Protein AF-A0AAN0LX53-F1 (afdb_monomer_lite)

Structure (mmCIF, N/CA/C/O backbone):
data_AF-A0AAN0LX53-F1
#
_entry.id   AF-A0AAN0LX53-F1
#
loop_
_atom_site.group_PDB
_atom_site.id
_atom_site.type_symbol
_atom_site.label_atom_id
_atom_site.label_alt_id
_atom_site.label_comp_id
_atom_site.label_asym_id
_atom_site.label_entity_id
_atom_site.label_seq_id
_atom_site.pdbx_PDB_ins_code
_atom_site.Cartn_x
_atom_site.Cartn_y
_atom_site.Cartn_z
_atom_site.occupancy
_atom_site.B_iso_or_equiv
_atom_site.auth_seq_id
_atom_site.auth_comp_id
_atom_site.auth_asym_id
_atom_site.auth_atom_id
_atom_site.pdbx_PDB_model_num
ATOM 1 N N . MET A 1 1 ? 1.577 -13.833 8.118 1.00 57.31 1 MET A N 1
ATOM 2 C CA . MET A 1 1 ? 1.106 -15.093 7.515 1.00 57.31 1 MET A CA 1
ATOM 3 C C . MET A 1 1 ? 0.395 -14.707 6.229 1.00 57.31 1 MET A C 1
ATOM 5 O O . MET A 1 1 ? -0.211 -13.641 6.222 1.00 57.31 1 MET A O 1
ATOM 9 N N . PHE A 1 2 ? 0.558 -15.477 5.156 1.00 67.88 2 PHE A N 1
ATOM 10 C CA . PHE A 1 2 ? -0.149 -15.267 3.886 1.00 67.88 2 PHE A CA 1
ATOM 11 C C . PHE A 1 2 ? -1.032 -16.493 3.667 1.00 67.88 2 PHE A C 1
ATOM 13 O O . PHE A 1 2 ? -0.600 -17.459 3.051 1.00 67.88 2 PHE A O 1
ATOM 20 N N . ASP A 1 3 ? -2.206 -16.538 4.280 1.00 71.88 3 ASP A N 1
ATOM 21 C CA . ASP A 1 3 ? -3.104 -17.696 4.251 1.00 71.88 3 ASP A CA 1
ATOM 22 C C . ASP A 1 3 ? -4.481 -17.388 3.658 1.00 71.88 3 ASP A C 1
ATOM 24 O O . ASP A 1 3 ? -5.382 -18.231 3.711 1.00 71.88 3 ASP A O 1
ATOM 28 N N . ASN A 1 4 ? -4.634 -16.222 3.027 1.00 66.62 4 ASN A N 1
ATOM 29 C CA . ASN A 1 4 ? -5.888 -15.829 2.408 1.00 66.6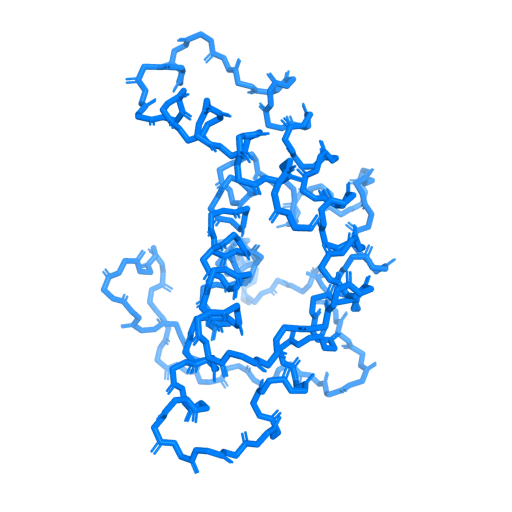2 4 ASN A CA 1
ATOM 30 C C . ASN A 1 4 ? -6.206 -16.699 1.183 1.00 66.62 4 ASN A C 1
ATOM 32 O O . ASN A 1 4 ? -5.332 -17.239 0.497 1.00 66.62 4 ASN A O 1
ATOM 36 N N . GLU A 1 5 ? -7.500 -16.813 0.866 1.00 58.59 5 GLU A N 1
ATOM 37 C CA . GLU A 1 5 ? -7.988 -17.687 -0.209 1.00 58.59 5 GLU A CA 1
ATOM 38 C C . GLU A 1 5 ? -7.351 -17.383 -1.572 1.00 58.59 5 GLU A C 1
ATOM 40 O O . GLU A 1 5 ? -7.130 -18.299 -2.367 1.00 58.59 5 GLU A O 1
ATOM 45 N N . TRP A 1 6 ? -7.007 -16.116 -1.799 1.00 62.56 6 TRP A N 1
ATOM 46 C CA . TRP A 1 6 ? -6.460 -15.586 -3.047 1.00 62.56 6 TRP A CA 1
ATOM 47 C C . TRP A 1 6 ? -4.941 -15.375 -3.019 1.00 62.56 6 TRP A C 1
ATOM 49 O O . TRP A 1 6 ? -4.387 -14.839 -3.982 1.00 62.56 6 TRP A O 1
ATOM 59 N N . ASP A 1 7 ? -4.264 -15.783 -1.943 1.00 65.62 7 ASP A N 1
ATOM 60 C CA . ASP A 1 7 ? -2.808 -15.723 -1.878 1.00 65.62 7 ASP A CA 1
ATOM 61 C C . ASP A 1 7 ? -2.213 -16.745 -2.853 1.00 65.62 7 ASP A C 1
ATOM 63 O O . ASP A 1 7 ? -2.522 -17.937 -2.799 1.00 65.62 7 ASP A O 1
ATOM 67 N N . MET A 1 8 ? -1.381 -16.258 -3.779 1.00 60.84 8 MET A N 1
ATOM 68 C CA . MET A 1 8 ? -0.805 -17.093 -4.842 1.00 60.84 8 MET A CA 1
ATOM 69 C C . MET A 1 8 ? 0.229 -18.086 -4.301 1.00 60.84 8 MET A C 1
ATOM 71 O O . MET A 1 8 ? 0.397 -19.155 -4.879 1.00 60.84 8 MET A O 1
ATOM 75 N N . GLU A 1 9 ? 0.857 -17.761 -3.171 1.00 63.00 9 GLU A N 1
ATOM 76 C CA . GLU A 1 9 ? 1.739 -18.650 -2.423 1.00 63.00 9 GLU A CA 1
ATOM 77 C C . GLU A 1 9 ? 1.391 -18.582 -0.945 1.00 63.00 9 GLU A C 1
ATOM 79 O O . GLU A 1 9 ? 1.802 -17.673 -0.219 1.00 63.00 9 GLU A O 1
ATOM 84 N N . ARG A 1 10 ? 0.576 -19.541 -0.500 1.00 65.06 10 ARG A N 1
ATOM 85 C CA . ARG A 1 10 ? 0.161 -19.585 0.895 1.00 65.06 10 ARG A CA 1
ATOM 86 C C . ARG A 1 10 ? 1.338 -19.968 1.783 1.00 65.06 10 ARG A C 1
ATOM 88 O O . ARG A 1 10 ? 1.969 -21.002 1.574 1.00 65.06 10 ARG A O 1
ATOM 95 N N . SER A 1 11 ? 1.588 -19.167 2.809 1.00 62.41 11 SER A N 1
ATOM 96 C CA . SER A 1 11 ? 2.546 -19.461 3.866 1.00 62.41 11 SER A CA 1
ATOM 97 C C . SER A 1 11 ? 1.860 -19.394 5.220 1.00 62.41 11 SER A C 1
ATOM 99 O O . SER A 1 11 ? 1.298 -18.364 5.603 1.00 62.41 11 SER A O 1
ATOM 101 N N . HIS A 1 12 ? 1.955 -20.502 5.955 1.00 65.50 12 HIS A N 1
ATOM 102 C CA . HIS A 1 12 ? 1.448 -20.624 7.317 1.00 65.50 12 HIS A CA 1
ATOM 103 C C . HIS A 1 12 ? 2.454 -20.157 8.378 1.00 65.50 12 HIS A C 1
ATOM 105 O O . HIS A 1 12 ? 2.103 -20.060 9.553 1.00 65.50 12 HIS A O 1
ATOM 111 N N . GLU A 1 13 ? 3.690 -19.838 7.982 1.00 65.19 13 GLU A N 1
ATOM 112 C CA . GLU A 1 13 ? 4.700 -19.341 8.910 1.00 65.19 13 GLU A CA 1
ATOM 113 C C . GLU A 1 13 ? 4.651 -17.806 9.007 1.00 65.19 13 GLU A C 1
ATOM 115 O O . GLU A 1 13 ? 4.689 -17.099 7.991 1.00 65.19 13 GLU A O 1
ATOM 120 N N . PRO A 1 14 ? 4.549 -17.237 10.223 1.00 65.06 14 PRO A N 1
ATOM 121 C CA . PRO A 1 14 ? 4.644 -15.800 10.404 1.00 65.06 14 PRO A CA 1
ATOM 122 C C . PRO A 1 14 ? 6.092 -15.349 10.187 1.00 65.06 14 PRO A C 1
ATOM 124 O O . PRO A 1 14 ? 6.965 -15.583 11.019 1.00 65.06 14 PRO A O 1
ATOM 127 N N . ILE A 1 15 ? 6.339 -14.652 9.079 1.00 64.56 15 ILE A N 1
ATOM 128 C CA . ILE A 1 15 ? 7.621 -13.984 8.855 1.00 64.56 15 ILE A CA 1
ATOM 129 C C . ILE A 1 15 ? 7.612 -12.646 9.589 1.00 64.56 15 ILE A C 1
ATOM 131 O O . ILE A 1 15 ? 6.892 -11.719 9.219 1.00 64.56 15 ILE A O 1
ATOM 135 N N . ASN A 1 16 ? 8.423 -12.556 10.640 1.00 64.19 16 ASN A N 1
ATOM 136 C CA . ASN A 1 16 ? 8.661 -11.310 11.354 1.00 64.19 16 ASN A CA 1
ATOM 137 C C . ASN A 1 16 ? 9.746 -10.517 10.619 1.00 64.19 16 ASN A C 1
ATOM 139 O O . ASN A 1 16 ? 10.933 -10.775 10.807 1.00 64.19 16 ASN A O 1
ATOM 143 N N . LEU A 1 17 ? 9.345 -9.545 9.798 1.00 59.72 17 LEU A N 1
ATOM 144 C CA . LEU A 1 17 ? 10.287 -8.539 9.308 1.00 59.72 17 LEU A CA 1
ATOM 145 C C . LEU A 1 17 ? 10.773 -7.696 10.507 1.00 59.72 17 LEU A C 1
ATOM 147 O O . LEU A 1 17 ? 9.931 -7.240 11.292 1.00 59.72 17 LEU A O 1
ATOM 151 N N . PRO A 1 18 ? 12.093 -7.496 10.699 1.00 47.59 18 PRO A N 1
ATOM 152 C CA . PRO A 1 18 ? 12.619 -6.690 11.797 1.00 47.59 18 PRO A CA 1
ATOM 153 C C . PRO A 1 18 ? 11.989 -5.294 11.802 1.00 47.59 18 PRO A C 1
ATOM 155 O O . PRO A 1 18 ? 11.836 -4.650 10.769 1.00 47.59 18 PRO A O 1
ATOM 158 N N . LYS A 1 19 ? 11.598 -4.818 12.986 1.00 47.72 19 LYS A N 1
ATOM 159 C CA . LYS A 1 19 ? 10.671 -3.687 13.137 1.00 47.72 19 LYS A CA 1
ATOM 160 C C . LYS A 1 19 ? 11.247 -2.297 12.809 1.00 47.72 19 LYS A C 1
ATOM 162 O O . LYS A 1 19 ? 10.528 -1.326 13.005 1.00 47.72 19 LYS A O 1
ATOM 167 N N . MET A 1 20 ? 12.485 -2.169 12.333 1.00 40.69 20 MET A N 1
ATOM 168 C CA . MET A 1 20 ? 13.100 -0.858 12.039 1.00 40.69 20 MET A CA 1
ATOM 169 C C . MET A 1 20 ? 14.027 -0.826 10.816 1.00 40.69 20 MET A C 1
ATOM 171 O O . MET A 1 20 ? 14.267 0.260 10.313 1.00 40.69 20 MET A O 1
ATOM 175 N N . ASP A 1 21 ? 14.438 -1.977 10.280 1.00 52.03 21 ASP A N 1
ATOM 176 C CA . ASP A 1 21 ? 15.132 -2.085 8.994 1.00 52.03 21 ASP A CA 1
ATOM 177 C C . ASP A 1 21 ? 14.247 -2.939 8.085 1.00 52.03 21 ASP A C 1
ATOM 179 O O . ASP A 1 21 ? 14.412 -4.158 7.983 1.00 52.03 21 ASP A O 1
ATOM 183 N N . ARG A 1 22 ? 13.205 -2.331 7.501 1.00 63.91 22 ARG A N 1
ATOM 184 C CA . ARG A 1 22 ? 12.396 -3.041 6.507 1.00 63.91 22 ARG A CA 1
ATOM 185 C C . ARG A 1 22 ? 13.263 -3.215 5.270 1.00 63.91 22 ARG A C 1
ATOM 187 O O . ARG A 1 22 ? 13.376 -2.323 4.437 1.00 63.91 22 ARG A O 1
ATOM 194 N N . GLU A 1 23 ? 13.889 -4.377 5.153 1.00 76.69 23 GLU A N 1
ATOM 195 C CA . GLU A 1 23 ? 14.511 -4.809 3.909 1.00 76.69 23 GLU A CA 1
ATOM 196 C C . GLU A 1 23 ? 13.402 -5.044 2.874 1.00 76.69 23 GLU A C 1
ATOM 198 O O . GLU A 1 23 ? 12.928 -6.160 2.687 1.00 76.69 23 GLU A O 1
ATOM 203 N N . TRP A 1 24 ? 12.937 -3.986 2.205 1.00 86.56 24 TRP A N 1
ATOM 204 C CA . TRP A 1 24 ? 11.867 -4.090 1.204 1.00 86.56 24 TRP A CA 1
ATOM 205 C C . TRP A 1 24 ? 12.234 -5.033 0.057 1.00 86.56 24 TRP A C 1
ATOM 207 O O . TRP A 1 24 ? 11.386 -5.729 -0.483 1.00 86.56 24 TRP A O 1
ATOM 217 N N . ASN A 1 25 ? 13.527 -5.131 -0.250 1.00 87.06 25 ASN A N 1
ATOM 218 C CA . ASN A 1 25 ? 14.064 -6.045 -1.254 1.00 87.06 25 ASN A CA 1
ATOM 219 C C . ASN A 1 25 ? 14.407 -7.435 -0.678 1.00 87.06 25 ASN A C 1
ATOM 221 O O . ASN A 1 25 ? 15.130 -8.198 -1.318 1.00 87.06 25 ASN A O 1
ATOM 225 N N . TYR A 1 26 ? 13.922 -7.770 0.524 1.00 84.31 26 TYR A N 1
ATOM 226 C CA . TYR A 1 26 ? 14.104 -9.089 1.121 1.00 84.31 26 TYR A CA 1
ATOM 227 C C . TYR A 1 26 ? 13.447 -10.170 0.260 1.00 84.31 26 TYR A C 1
ATOM 229 O O . TYR A 1 26 ? 12.307 -10.044 -0.199 1.00 84.31 26 TYR A O 1
ATOM 237 N N . VAL A 1 27 ? 14.187 -11.260 0.075 1.00 82.25 27 VAL A N 1
ATOM 238 C CA . VAL A 1 27 ? 13.758 -12.440 -0.671 1.00 82.25 27 VAL A CA 1
ATOM 239 C C . VAL A 1 27 ? 13.806 -13.626 0.278 1.00 82.25 27 VAL A C 1
ATOM 241 O O . VAL A 1 27 ? 14.881 -14.081 0.675 1.00 82.25 27 VAL A O 1
ATOM 244 N N . HIS A 1 28 ? 12.634 -14.131 0.649 1.00 78.56 28 HIS A N 1
ATOM 245 C CA . HIS A 1 28 ? 12.538 -15.285 1.530 1.00 78.56 28 HIS A CA 1
ATOM 246 C C . HIS A 1 28 ? 12.896 -16.566 0.771 1.00 78.56 28 HIS A C 1
ATOM 248 O O . HIS A 1 28 ? 12.366 -16.799 -0.306 1.00 78.56 28 HIS A O 1
ATOM 254 N N . ASN A 1 29 ? 13.791 -17.401 1.311 1.00 81.94 29 ASN A N 1
ATOM 255 C CA . ASN A 1 29 ? 14.186 -18.691 0.717 1.00 81.94 29 ASN A CA 1
ATOM 256 C C . ASN A 1 29 ? 14.591 -18.633 -0.772 1.00 81.94 29 ASN A C 1
ATOM 258 O O . ASN A 1 29 ? 14.412 -19.604 -1.501 1.00 81.94 29 ASN A O 1
ATOM 262 N N . SER A 1 30 ? 15.150 -17.500 -1.221 1.00 80.88 30 SER A N 1
ATOM 263 C CA . SER A 1 30 ? 15.473 -17.253 -2.638 1.00 80.88 30 SER A CA 1
ATOM 264 C C . SER A 1 30 ? 14.262 -17.284 -3.584 1.00 80.88 30 SER A C 1
ATOM 266 O O . SER A 1 30 ? 14.439 -17.420 -4.794 1.00 80.88 30 SER A O 1
ATOM 268 N N . ASP A 1 31 ? 13.057 -17.101 -3.045 1.00 81.69 31 ASP A N 1
ATOM 269 C CA . ASP A 1 31 ? 11.807 -17.018 -3.784 1.00 81.69 31 ASP A CA 1
ATOM 270 C C . ASP A 1 31 ? 11.311 -15.567 -3.903 1.00 81.69 31 ASP A C 1
ATOM 272 O O . ASP A 1 31 ? 11.001 -14.893 -2.914 1.00 81.69 31 ASP A O 1
ATOM 276 N N . LEU A 1 32 ? 11.254 -15.071 -5.141 1.00 85.31 32 LEU A N 1
ATOM 277 C CA . LEU A 1 32 ? 10.773 -13.724 -5.445 1.00 85.31 32 LEU A CA 1
ATOM 278 C C . LEU A 1 32 ? 9.253 -13.598 -5.321 1.00 85.31 32 LEU A C 1
ATOM 280 O O . LEU A 1 32 ? 8.774 -12.485 -5.095 1.00 85.31 32 LEU A O 1
ATOM 284 N N . GLU A 1 33 ? 8.493 -14.691 -5.427 1.00 85.19 33 GLU A N 1
ATOM 285 C CA . GLU A 1 33 ? 7.035 -14.638 -5.290 1.00 85.19 33 GLU A CA 1
ATOM 286 C C . GLU A 1 33 ? 6.612 -14.230 -3.878 1.00 85.19 33 GLU A C 1
ATOM 288 O O . GLU A 1 33 ? 5.652 -13.469 -3.732 1.00 85.19 33 GLU A O 1
ATOM 293 N N . TRP A 1 34 ? 7.409 -14.551 -2.854 1.00 85.06 34 TRP A N 1
ATOM 294 C CA . TRP A 1 34 ? 7.211 -13.987 -1.519 1.00 85.06 34 TRP A CA 1
ATOM 295 C C . TRP A 1 34 ? 7.319 -12.456 -1.510 1.00 85.06 34 TRP A C 1
ATOM 297 O O . TRP A 1 34 ? 6.482 -11.768 -0.920 1.00 85.06 34 TRP A O 1
ATOM 307 N N . SER A 1 35 ? 8.328 -11.902 -2.193 1.00 88.88 35 SER A N 1
ATOM 308 C CA . SER A 1 35 ? 8.506 -10.449 -2.303 1.00 88.88 35 SER A CA 1
ATOM 309 C C . SER A 1 35 ? 7.330 -9.818 -3.053 1.00 88.88 35 SER A C 1
ATOM 311 O O . SER A 1 35 ? 6.788 -8.798 -2.629 1.00 88.88 35 SER A O 1
ATOM 313 N N . TYR A 1 36 ? 6.852 -10.461 -4.118 1.00 89.38 36 TYR A N 1
ATOM 314 C CA . TYR A 1 36 ? 5.668 -10.014 -4.849 1.00 89.38 36 TYR A CA 1
ATOM 315 C C . TYR A 1 36 ? 4.403 -10.041 -3.989 1.00 89.38 36 TYR A C 1
ATOM 317 O O . TYR A 1 36 ? 3.651 -9.066 -3.980 1.00 89.38 36 TYR A O 1
ATOM 325 N N . MET A 1 37 ? 4.191 -11.111 -3.219 1.00 88.44 37 MET A N 1
ATOM 326 C CA . MET A 1 37 ? 3.101 -11.230 -2.248 1.00 88.44 37 MET A CA 1
ATOM 327 C C . MET A 1 37 ? 3.149 -10.115 -1.204 1.00 88.44 37 MET A C 1
ATOM 329 O O . MET A 1 37 ? 2.134 -9.461 -0.950 1.00 88.44 37 MET A O 1
ATOM 333 N N . PHE A 1 38 ? 4.331 -9.849 -0.647 1.00 91.38 38 PHE A N 1
ATOM 334 C CA . PHE A 1 38 ? 4.536 -8.772 0.312 1.00 91.38 38 PHE A CA 1
ATOM 335 C C . PHE A 1 38 ? 4.154 -7.413 -0.282 1.00 91.38 38 PHE A C 1
ATOM 337 O O . PHE A 1 38 ? 3.340 -6.699 0.303 1.00 91.38 38 PHE A O 1
ATOM 344 N N . HIS A 1 39 ? 4.620 -7.105 -1.494 1.00 94.69 39 HIS A N 1
ATOM 345 C CA . HIS A 1 39 ? 4.362 -5.829 -2.166 1.00 94.69 39 HIS A CA 1
ATOM 346 C C . HIS A 1 39 ? 2.943 -5.643 -2.714 1.00 94.69 39 HIS A C 1
ATOM 348 O O . HIS A 1 39 ? 2.620 -4.551 -3.189 1.00 94.69 39 HIS A O 1
ATOM 354 N N . ARG A 1 40 ? 2.069 -6.653 -2.627 1.00 94.38 40 ARG A N 1
ATOM 355 C CA . ARG A 1 40 ? 0.623 -6.486 -2.871 1.00 94.38 40 ARG A CA 1
ATOM 356 C C . ARG A 1 40 ? -0.078 -5.786 -1.714 1.00 94.38 40 ARG A C 1
ATOM 358 O O . ARG A 1 40 ? -1.173 -5.262 -1.908 1.00 94.38 40 ARG A O 1
ATOM 365 N N . HIS A 1 41 ? 0.528 -5.779 -0.525 1.00 95.31 41 HIS A N 1
ATOM 366 C CA . HIS A 1 41 ? -0.017 -5.162 0.688 1.00 95.31 41 HIS A CA 1
ATOM 367 C C . HIS A 1 41 ? -1.422 -5.658 1.072 1.00 95.31 41 HIS A C 1
ATOM 369 O O . HIS A 1 41 ? -2.185 -4.938 1.712 1.00 95.31 41 HIS A O 1
ATOM 375 N N . THR A 1 42 ? -1.780 -6.891 0.700 1.00 92.00 42 THR A N 1
ATOM 376 C CA . THR A 1 42 ? -3.109 -7.459 0.979 1.00 92.00 42 THR A CA 1
ATOM 377 C C . THR A 1 42 ? -3.421 -7.473 2.475 1.00 92.00 42 THR A C 1
ATOM 379 O O . THR A 1 42 ? -4.542 -7.149 2.854 1.00 92.00 42 THR A O 1
ATOM 382 N N . PHE A 1 43 ? -2.416 -7.743 3.315 1.00 92.00 43 PHE A N 1
ATOM 383 C CA . PHE A 1 43 ? -2.546 -7.783 4.776 1.00 92.00 43 PHE A CA 1
ATOM 384 C C . PHE A 1 43 ? -2.968 -6.439 5.400 1.00 92.00 43 PHE A C 1
ATOM 386 O O . PHE A 1 43 ? -3.461 -6.406 6.523 1.00 92.00 43 PHE A O 1
ATOM 393 N N . LEU A 1 44 ? -2.795 -5.309 4.696 1.00 94.94 44 LEU A N 1
ATOM 394 C CA . LEU A 1 44 ? -3.286 -4.017 5.182 1.00 94.94 44 LEU A C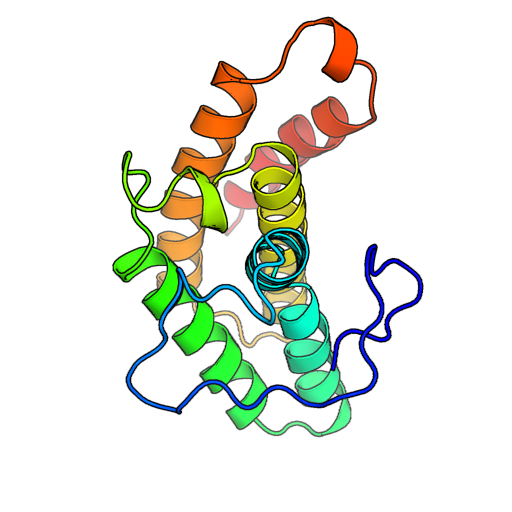A 1
ATOM 395 C C . LEU A 1 44 ? -4.817 -3.973 5.216 1.00 94.94 44 LEU A C 1
ATOM 397 O O . LEU A 1 44 ? -5.382 -3.213 6.001 1.00 94.94 44 LEU A O 1
ATOM 401 N N . ASN A 1 45 ? -5.495 -4.801 4.412 1.00 93.06 45 ASN A N 1
ATOM 402 C CA . ASN A 1 45 ? -6.944 -4.920 4.504 1.00 93.06 45 ASN A CA 1
ATOM 403 C C . ASN A 1 45 ? -7.377 -5.478 5.865 1.00 93.06 45 ASN A C 1
ATOM 405 O O . ASN A 1 45 ? -8.325 -4.986 6.472 1.00 93.06 45 ASN A O 1
ATOM 409 N N . ASP A 1 46 ? -6.625 -6.445 6.381 1.00 93.69 46 ASP A N 1
ATOM 410 C CA . ASP A 1 46 ? -6.913 -7.071 7.669 1.00 93.69 46 ASP A CA 1
ATOM 411 C C . ASP A 1 46 ? -6.754 -6.073 8.824 1.00 93.69 46 ASP A C 1
ATOM 413 O O . ASP A 1 46 ? -7.440 -6.183 9.837 1.00 93.69 46 ASP A O 1
ATOM 417 N N . LEU A 1 47 ? -5.901 -5.051 8.669 1.00 95.81 47 LEU A N 1
ATOM 418 C CA . LEU A 1 47 ? -5.701 -4.017 9.686 1.00 95.81 47 LEU A CA 1
ATOM 419 C C . LEU A 1 47 ? -6.901 -3.077 9.817 1.00 95.81 47 LEU A C 1
ATOM 421 O O . LEU A 1 47 ? -7.326 -2.799 10.938 1.00 95.81 47 LEU A O 1
ATOM 425 N N . TRP A 1 48 ? -7.473 -2.592 8.710 1.00 94.12 48 TRP A N 1
ATOM 426 C CA . TRP A 1 48 ? -8.664 -1.742 8.818 1.00 94.12 48 TRP A CA 1
ATOM 427 C C . TRP A 1 48 ? -9.883 -2.552 9.279 1.00 94.12 48 TRP A C 1
ATOM 429 O O . TRP A 1 48 ? -10.701 -2.030 10.034 1.00 94.12 48 TRP A O 1
ATOM 439 N N . VAL A 1 49 ? -9.974 -3.839 8.912 1.00 95.69 49 VAL A N 1
ATOM 440 C CA . VAL A 1 49 ? -10.996 -4.753 9.451 1.00 95.69 49 VAL A CA 1
ATOM 441 C C . VAL A 1 49 ? -10.800 -4.961 10.953 1.00 95.69 49 VAL A C 1
ATOM 443 O O . VAL A 1 49 ? -11.768 -4.900 11.707 1.00 95.69 49 VAL A O 1
ATOM 446 N N . ALA A 1 50 ? -9.562 -5.160 11.416 1.00 96.06 50 ALA A N 1
ATOM 447 C CA . ALA A 1 50 ? -9.263 -5.285 12.840 1.00 96.06 50 ALA A CA 1
ATOM 448 C C . ALA A 1 50 ? -9.671 -4.024 13.611 1.00 96.06 50 ALA A C 1
ATOM 450 O O . ALA A 1 50 ? -10.325 -4.140 14.644 1.00 96.06 50 ALA A O 1
ATOM 451 N N . TYR A 1 51 ? -9.378 -2.833 13.077 1.00 96.75 51 TYR A N 1
ATOM 452 C CA . TYR A 1 51 ? -9.879 -1.582 13.648 1.00 96.75 51 TYR A CA 1
ATOM 453 C C . TYR A 1 51 ? -11.410 -1.566 13.733 1.00 96.75 51 TYR A C 1
ATOM 455 O O . TYR A 1 51 ? -11.946 -1.320 14.807 1.00 96.75 51 TYR A O 1
ATOM 463 N N . ALA A 1 52 ? -12.117 -1.913 12.654 1.00 94.94 52 ALA A N 1
ATOM 464 C CA . ALA A 1 52 ? -13.581 -1.948 12.651 1.00 94.94 52 ALA A CA 1
ATOM 465 C C . ALA A 1 52 ? -14.176 -2.920 13.692 1.00 94.94 52 ALA A C 1
ATOM 467 O O . ALA A 1 52 ? -15.291 -2.711 14.166 1.00 94.94 52 ALA A O 1
ATOM 468 N N . LEU A 1 53 ? -13.449 -3.985 14.048 1.00 96.88 53 LEU A N 1
ATOM 469 C CA . LEU A 1 53 ? -13.885 -4.985 15.027 1.00 96.88 53 LEU A CA 1
ATOM 470 C C . LEU A 1 53 ? -13.516 -4.638 16.474 1.00 96.88 53 LEU A C 1
ATOM 472 O O . LEU A 1 53 ? -14.215 -5.073 17.390 1.00 96.88 53 LEU A O 1
ATOM 476 N N . THR A 1 54 ? -12.416 -3.917 16.701 1.00 97.12 54 THR A N 1
ATOM 477 C CA . THR A 1 54 ? -11.878 -3.688 18.055 1.00 97.12 54 THR A CA 1
ATOM 478 C C . THR A 1 54 ? -11.877 -2.229 18.495 1.00 97.12 54 THR A C 1
ATOM 480 O O . THR A 1 54 ? -11.613 -1.975 19.667 1.00 97.12 54 THR A O 1
ATOM 483 N N . ASP A 1 55 ? -12.084 -1.292 17.571 1.00 95.50 55 ASP A N 1
ATOM 484 C CA . ASP A 1 55 ? -11.938 0.159 17.751 1.00 95.50 55 ASP A CA 1
ATOM 485 C C . ASP A 1 55 ? -10.555 0.580 18.301 1.00 95.50 55 ASP A C 1
ATOM 487 O O . ASP A 1 55 ? -10.393 1.575 19.003 1.00 95.50 55 ASP A O 1
ATOM 491 N N . ASP A 1 56 ? -9.513 -0.207 17.996 1.00 97.56 56 ASP A N 1
ATOM 492 C CA . ASP A 1 56 ? -8.147 0.056 18.466 1.00 97.56 56 ASP A CA 1
ATOM 493 C C . ASP A 1 56 ? -7.345 0.784 17.384 1.00 97.56 56 ASP A C 1
ATOM 495 O O . ASP A 1 56 ? -6.908 0.197 16.387 1.00 97.56 56 ASP A O 1
ATOM 499 N N . PHE A 1 57 ? -7.129 2.083 17.592 1.00 96.06 57 PHE A N 1
ATOM 500 C CA . PHE A 1 57 ? -6.501 2.964 16.608 1.00 96.06 57 PHE A CA 1
ATOM 501 C C . PHE A 1 57 ? -5.065 2.556 16.232 1.00 96.06 57 PHE A C 1
ATOM 503 O O . PHE A 1 57 ? -4.556 2.990 15.196 1.00 96.06 57 PHE A O 1
ATOM 510 N N . LYS A 1 58 ? -4.408 1.670 17.000 1.00 96.56 58 LYS A N 1
ATOM 511 C CA . LYS A 1 58 ? -3.071 1.157 16.652 1.00 96.56 58 LYS A CA 1
ATOM 512 C C . LYS A 1 58 ? -3.030 0.496 15.270 1.00 96.56 58 LYS A C 1
ATOM 514 O O . LYS A 1 58 ? -1.985 0.523 14.623 1.00 96.56 58 LYS A O 1
ATOM 519 N N . TYR A 1 59 ? -4.137 -0.108 14.828 1.00 96.38 59 TYR A N 1
ATOM 520 C CA . TYR A 1 59 ? -4.208 -0.774 13.528 1.00 96.38 59 TYR A CA 1
ATOM 521 C C . TYR A 1 59 ? -4.209 0.239 12.380 1.00 96.38 59 TYR A C 1
ATOM 523 O O . TYR A 1 59 ? -3.485 0.049 11.404 1.00 96.38 59 TYR A O 1
ATOM 531 N N . ILE A 1 60 ? -4.953 1.341 12.530 1.00 96.62 60 ILE A N 1
ATOM 532 C CA . ILE A 1 60 ? -4.975 2.438 11.554 1.00 96.62 60 ILE A CA 1
ATOM 533 C C . ILE A 1 60 ? -3.639 3.174 11.540 1.00 96.62 60 ILE A C 1
ATOM 535 O O . ILE A 1 60 ? -3.080 3.376 10.466 1.00 96.62 60 ILE A O 1
ATOM 539 N N . ALA A 1 61 ? -3.087 3.487 12.716 1.00 95.62 61 ALA A N 1
ATOM 540 C CA . ALA A 1 61 ? -1.776 4.121 12.831 1.00 95.62 61 ALA A CA 1
ATOM 541 C C . ALA A 1 61 ? -0.687 3.291 12.131 1.00 95.62 61 ALA A C 1
ATOM 543 O O . ALA A 1 61 ? 0.018 3.801 11.265 1.00 95.62 61 ALA A O 1
ATOM 544 N N . TYR A 1 62 ? -0.612 1.984 12.417 1.00 95.25 62 TYR A N 1
ATOM 545 C CA . TYR A 1 62 ? 0.361 1.107 11.763 1.00 95.25 62 TYR A CA 1
ATOM 546 C C . TYR A 1 62 ? 0.157 1.036 10.246 1.00 95.25 62 TYR A C 1
ATOM 548 O O . TYR A 1 62 ? 1.134 1.047 9.501 1.00 95.25 62 TYR A O 1
ATOM 556 N N . LEU A 1 63 ? -1.090 0.943 9.778 1.00 95.81 63 LEU A N 1
ATOM 557 C CA . LEU A 1 63 ? -1.412 0.913 8.351 1.00 95.81 63 LEU A CA 1
ATOM 558 C C . LEU A 1 63 ? -0.947 2.194 7.645 1.00 95.81 63 LEU A C 1
ATOM 560 O O . LEU A 1 63 ? -0.319 2.110 6.587 1.00 95.81 63 LEU A O 1
ATOM 564 N N . MET A 1 64 ? -1.240 3.361 8.226 1.00 96.00 64 MET A N 1
ATOM 565 C CA . MET A 1 64 ? -0.874 4.661 7.660 1.00 96.00 64 MET A CA 1
ATOM 566 C C . MET A 1 64 ? 0.644 4.832 7.606 1.00 96.00 64 MET A C 1
ATOM 568 O O . MET A 1 64 ? 1.181 5.126 6.534 1.00 96.00 64 MET A O 1
ATOM 572 N N . ASP A 1 65 ? 1.327 4.547 8.719 1.00 95.38 65 ASP A N 1
ATOM 573 C CA . ASP A 1 65 ? 2.789 4.574 8.817 1.00 95.38 65 ASP A CA 1
ATOM 574 C C . ASP A 1 65 ? 3.430 3.581 7.844 1.00 95.38 65 ASP A C 1
ATOM 576 O O . ASP A 1 65 ? 4.466 3.858 7.237 1.00 95.38 65 ASP A O 1
ATOM 580 N N . PHE A 1 66 ? 2.824 2.401 7.672 1.00 95.12 66 PHE A N 1
ATOM 581 C CA . PHE A 1 66 ? 3.339 1.395 6.756 1.00 95.12 66 PHE A CA 1
ATOM 582 C C . PHE A 1 66 ? 3.360 1.908 5.318 1.00 95.12 66 PHE A C 1
ATOM 584 O O . PHE A 1 66 ? 4.380 1.753 4.644 1.00 95.12 66 PHE A O 1
ATOM 591 N N . ILE A 1 67 ? 2.259 2.511 4.863 1.00 96.06 67 ILE A N 1
ATOM 592 C CA . ILE A 1 67 ? 2.152 3.021 3.495 1.00 96.06 67 ILE A CA 1
ATOM 593 C C . ILE A 1 67 ? 3.058 4.238 3.290 1.00 96.06 67 ILE A C 1
ATOM 595 O O . ILE A 1 67 ? 3.775 4.265 2.293 1.00 96.06 67 ILE A O 1
ATOM 599 N N . ASP A 1 68 ? 3.086 5.196 4.221 1.00 95.50 68 ASP A N 1
ATOM 600 C CA . ASP A 1 68 ? 3.963 6.372 4.110 1.00 95.50 68 ASP A CA 1
ATOM 601 C C . ASP A 1 68 ? 5.442 5.958 4.013 1.00 95.50 68 ASP A C 1
ATOM 603 O O . ASP A 1 68 ? 6.167 6.436 3.137 1.00 95.50 68 ASP A O 1
ATOM 607 N N . LEU A 1 69 ? 5.879 5.012 4.853 1.00 94.50 69 LEU A N 1
ATOM 608 C CA . LEU A 1 69 ? 7.238 4.468 4.784 1.00 94.50 69 LEU A CA 1
ATOM 609 C C . LEU A 1 69 ? 7.495 3.724 3.473 1.00 94.50 69 LEU A C 1
ATOM 611 O O . LEU A 1 69 ? 8.555 3.896 2.877 1.00 94.50 69 LEU A O 1
ATOM 615 N N . TRP A 1 70 ? 6.537 2.924 2.993 1.00 95.50 70 TRP A N 1
ATOM 616 C CA . TRP A 1 70 ? 6.697 2.245 1.708 1.00 95.50 70 TRP A CA 1
ATOM 617 C C . TRP A 1 70 ? 6.876 3.255 0.570 1.00 95.50 70 TRP A C 1
ATOM 619 O O . TRP A 1 70 ? 7.792 3.090 -0.230 1.00 95.50 70 TRP A O 1
ATOM 629 N N . ILE A 1 71 ? 6.055 4.312 0.522 1.00 95.44 71 ILE A N 1
ATOM 630 C CA . ILE A 1 71 ? 6.140 5.371 -0.498 1.00 95.44 71 ILE A CA 1
ATOM 631 C C . ILE A 1 71 ? 7.512 6.049 -0.453 1.00 95.44 71 ILE A C 1
ATOM 633 O O . ILE A 1 71 ? 8.122 6.273 -1.498 1.00 95.44 71 ILE A O 1
ATOM 637 N N . LEU A 1 72 ? 8.008 6.350 0.749 1.00 94.25 72 LEU A N 1
ATOM 638 C CA . LEU A 1 72 ? 9.302 6.996 0.943 1.00 94.25 72 LEU A CA 1
ATOM 639 C C . LEU A 1 72 ? 10.479 6.105 0.510 1.00 94.25 72 LEU A C 1
ATOM 641 O O . LEU A 1 72 ? 11.422 6.586 -0.117 1.00 94.25 72 LEU A O 1
ATOM 645 N N . GLU A 1 73 ? 10.436 4.818 0.852 1.00 92.88 73 GLU A N 1
ATOM 646 C CA . GLU A 1 73 ? 11.590 3.914 0.749 1.00 92.88 73 GLU A CA 1
ATOM 647 C C . GLU A 1 73 ? 11.570 3.019 -0.502 1.00 92.88 73 GLU A C 1
ATOM 649 O O . GLU A 1 73 ? 12.590 2.415 -0.843 1.00 92.88 73 GLU A O 1
ATOM 654 N N . ASN A 1 74 ? 10.456 2.973 -1.244 1.00 93.69 74 ASN A N 1
ATOM 655 C CA . ASN A 1 74 ? 10.307 2.177 -2.470 1.00 93.69 74 ASN A CA 1
ATOM 656 C C . ASN A 1 74 ? 10.052 3.018 -3.733 1.00 93.69 74 ASN A C 1
ATOM 658 O O . ASN A 1 74 ? 9.163 2.667 -4.518 1.00 93.69 74 ASN A O 1
ATOM 662 N N . PRO A 1 75 ? 10.843 4.076 -4.015 1.00 95.00 75 PRO A N 1
ATOM 663 C CA . PRO A 1 75 ? 10.686 4.825 -5.256 1.00 95.00 75 PRO A CA 1
ATOM 664 C C . PRO A 1 75 ? 10.885 3.909 -6.467 1.00 95.00 75 PRO A C 1
ATOM 666 O O . PRO A 1 75 ? 11.658 2.938 -6.409 1.00 95.00 75 PRO A O 1
ATOM 669 N N . HIS A 1 76 ? 10.224 4.238 -7.578 1.00 94.69 76 HIS A N 1
ATOM 670 C CA . HIS A 1 76 ? 10.335 3.475 -8.814 1.00 94.69 76 HIS A CA 1
ATOM 671 C C . HIS A 1 76 ? 11.734 3.631 -9.433 1.00 94.69 76 HIS A C 1
ATOM 673 O O . HIS A 1 76 ? 12.024 4.531 -10.220 1.00 94.69 76 HIS A O 1
ATOM 679 N N . THR A 1 77 ? 12.639 2.734 -9.051 1.00 92.62 77 THR A N 1
ATOM 680 C CA . THR A 1 77 ? 14.039 2.718 -9.488 1.00 92.62 77 THR A CA 1
ATOM 681 C C . THR A 1 77 ? 14.406 1.355 -10.055 1.00 92.62 77 THR A C 1
ATOM 683 O O . THR A 1 77 ? 13.748 0.353 -9.783 1.00 92.62 77 THR A O 1
ATOM 686 N N . LYS A 1 78 ? 15.522 1.279 -10.793 1.00 89.31 78 LYS A N 1
ATOM 687 C CA . LYS A 1 78 ? 16.055 -0.002 -11.290 1.00 89.31 78 LYS A CA 1
ATOM 688 C C . LYS A 1 78 ? 16.353 -1.009 -10.171 1.00 89.31 78 LYS A C 1
ATOM 690 O O . LYS A 1 78 ? 16.312 -2.204 -10.427 1.00 89.31 78 LYS A O 1
ATOM 695 N N . VAL A 1 79 ? 16.661 -0.524 -8.965 1.00 89.69 79 VAL A N 1
ATOM 696 C CA . VAL A 1 79 ? 16.971 -1.360 -7.796 1.00 89.69 79 VAL A CA 1
ATOM 697 C C . VAL A 1 79 ? 15.700 -1.984 -7.225 1.00 89.69 79 VAL A C 1
ATOM 699 O O . VAL A 1 79 ? 15.673 -3.183 -6.983 1.00 89.69 79 VAL A O 1
ATOM 702 N N . ASN A 1 80 ? 14.636 -1.194 -7.074 1.00 90.38 80 ASN A N 1
ATOM 703 C CA . ASN A 1 80 ? 13.390 -1.648 -6.450 1.00 90.38 80 ASN A CA 1
ATOM 704 C C . ASN A 1 80 ? 12.459 -2.370 -7.432 1.00 90.38 80 ASN A C 1
ATOM 706 O O . ASN A 1 80 ? 11.667 -3.222 -7.032 1.00 90.38 80 ASN A O 1
ATOM 710 N N . HIS A 1 81 ? 12.553 -2.059 -8.730 1.00 92.12 81 HIS A N 1
ATOM 711 C CA . HIS A 1 81 ? 11.660 -2.608 -9.747 1.00 92.12 81 HIS A CA 1
ATOM 712 C C . HIS A 1 81 ? 11.480 -4.135 -9.698 1.00 92.12 81 HIS A C 1
ATOM 714 O O . HIS A 1 81 ? 10.330 -4.583 -9.726 1.00 92.12 81 HIS A O 1
ATOM 720 N N . PRO A 1 82 ? 12.546 -4.958 -9.648 1.00 91.75 82 PRO A N 1
ATOM 721 C CA . PRO A 1 82 ? 12.398 -6.413 -9.674 1.00 91.75 82 PRO A CA 1
ATOM 722 C C . PRO A 1 82 ? 11.685 -7.003 -8.450 1.00 91.75 82 PRO A C 1
ATOM 724 O O . PRO A 1 82 ? 11.318 -8.173 -8.519 1.00 91.75 82 PRO A O 1
ATOM 727 N N . PHE A 1 83 ? 11.465 -6.219 -7.389 1.00 91.94 83 PHE A N 1
ATOM 728 C CA . PHE A 1 83 ? 10.829 -6.647 -6.141 1.00 91.94 83 PHE A CA 1
ATOM 729 C C . PHE A 1 83 ? 9.432 -6.040 -5.968 1.00 91.94 83 PHE A C 1
ATOM 731 O O . PHE A 1 83 ? 8.464 -6.767 -5.760 1.00 91.94 83 PHE A O 1
ATOM 738 N N . SER A 1 84 ? 9.306 -4.714 -6.098 1.00 93.69 84 SER A N 1
ATOM 739 C CA . SER A 1 84 ? 8.109 -3.978 -5.665 1.00 93.69 84 SER A CA 1
ATOM 740 C C . SER A 1 84 ? 7.282 -3.343 -6.787 1.00 93.69 84 SER A C 1
ATOM 742 O O . SER A 1 84 ? 6.134 -2.950 -6.549 1.00 93.69 84 SER A O 1
ATOM 744 N N . TRP A 1 85 ? 7.803 -3.297 -8.023 1.00 95.06 85 TRP A N 1
ATOM 745 C CA . TRP A 1 85 ? 7.132 -2.658 -9.169 1.00 95.06 85 TRP A CA 1
ATOM 746 C C . TRP A 1 85 ? 6.770 -3.610 -10.315 1.00 95.06 85 TRP A C 1
ATOM 748 O O . TRP A 1 85 ? 6.475 -3.158 -11.424 1.00 95.06 85 TRP A O 1
ATOM 758 N N . ARG A 1 86 ? 6.726 -4.930 -10.097 1.00 92.50 86 ARG A N 1
ATOM 759 C CA . ARG A 1 86 ? 6.167 -5.839 -11.113 1.00 92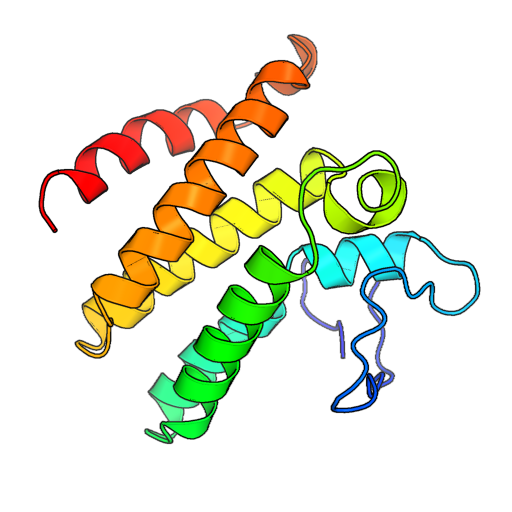.50 86 ARG A CA 1
ATOM 760 C C . ARG A 1 86 ? 4.716 -5.426 -11.405 1.00 92.50 86 ARG A C 1
ATOM 762 O O . ARG A 1 86 ? 3.905 -5.288 -10.496 1.00 92.50 86 ARG A O 1
ATOM 769 N N . THR A 1 87 ? 4.384 -5.229 -12.684 1.00 90.56 87 THR A N 1
ATOM 770 C CA . THR A 1 87 ? 3.135 -4.574 -13.130 1.00 90.56 87 THR A CA 1
ATOM 771 C C . THR A 1 87 ? 1.865 -5.145 -12.491 1.00 90.56 87 THR A C 1
ATOM 773 O O . THR A 1 87 ? 0.988 -4.384 -12.095 1.00 90.56 87 THR A O 1
ATOM 776 N N . ILE A 1 88 ? 1.764 -6.476 -12.367 1.00 88.75 88 ILE A N 1
ATOM 777 C CA . ILE A 1 88 ? 0.601 -7.137 -11.755 1.00 88.75 88 ILE A CA 1
ATOM 778 C C . ILE A 1 88 ? 0.480 -6.832 -10.258 1.00 88.75 88 ILE A C 1
ATOM 780 O O . ILE A 1 88 ? -0.617 -6.551 -9.783 1.00 88.75 88 ILE A O 1
ATOM 784 N N . ASP A 1 89 ? 1.591 -6.834 -9.521 1.00 93.06 89 ASP A N 1
ATOM 785 C CA . ASP A 1 89 ? 1.578 -6.591 -8.078 1.00 93.06 89 ASP A CA 1
ATOM 786 C C . ASP A 1 89 ? 1.324 -5.115 -7.779 1.00 93.06 89 ASP A C 1
ATOM 788 O O . ASP A 1 89 ? 0.570 -4.807 -6.859 1.00 93.06 89 ASP A O 1
ATOM 792 N N . THR A 1 90 ? 1.854 -4.210 -8.610 1.00 94.00 90 THR A N 1
ATOM 793 C CA . THR A 1 90 ? 1.521 -2.780 -8.563 1.00 94.00 90 THR A CA 1
ATOM 794 C C . THR A 1 90 ? 0.020 -2.555 -8.746 1.00 94.00 90 THR A C 1
ATOM 796 O O . THR A 1 90 ? -0.595 -1.866 -7.937 1.00 94.00 90 THR A O 1
ATOM 799 N N . ALA A 1 91 ? -0.603 -3.182 -9.749 1.00 89.00 91 ALA A N 1
ATOM 800 C CA . ALA A 1 91 ? -2.043 -3.047 -9.981 1.00 89.00 91 ALA A CA 1
ATOM 801 C C . ALA A 1 91 ? -2.889 -3.591 -8.810 1.00 89.00 91 ALA A C 1
ATOM 803 O O . ALA A 1 91 ? -3.891 -2.982 -8.423 1.00 89.00 91 ALA A O 1
ATOM 804 N N . ILE A 1 92 ? -2.480 -4.714 -8.209 1.00 90.19 92 ILE A N 1
ATOM 805 C CA . ILE A 1 92 ? -3.139 -5.276 -7.019 1.00 90.19 92 ILE A CA 1
ATOM 806 C C . ILE A 1 92 ? -2.976 -4.340 -5.813 1.00 90.19 92 ILE A C 1
ATOM 808 O O . ILE A 1 92 ? -3.960 -4.049 -5.130 1.00 90.19 92 ILE A O 1
ATOM 812 N N . ARG A 1 93 ? -1.766 -3.822 -5.572 1.00 96.38 93 ARG A N 1
ATOM 813 C CA . ARG A 1 93 ? -1.486 -2.875 -4.485 1.00 96.38 93 ARG A CA 1
ATOM 814 C C . ARG A 1 93 ? -2.327 -1.609 -4.610 1.00 96.38 93 ARG A C 1
ATOM 816 O O . ARG A 1 93 ? -2.935 -1.204 -3.622 1.00 96.38 93 ARG A O 1
ATOM 823 N N . MET A 1 94 ? -2.427 -1.031 -5.810 1.00 95.31 94 MET A N 1
ATOM 824 C CA . MET A 1 94 ? -3.295 0.123 -6.069 1.00 95.31 94 MET A CA 1
ATOM 825 C C . MET A 1 94 ? -4.747 -0.163 -5.668 1.00 95.31 94 MET A C 1
ATOM 827 O O . MET A 1 94 ? -5.374 0.650 -4.994 1.00 95.31 94 MET A O 1
ATOM 831 N N . ASN A 1 95 ? -5.278 -1.338 -6.024 1.00 91.88 95 ASN A N 1
ATOM 832 C CA . ASN A 1 95 ? -6.636 -1.737 -5.642 1.00 91.88 95 ASN A CA 1
ATOM 833 C C . ASN A 1 95 ? -6.796 -1.820 -4.115 1.00 91.88 95 ASN A C 1
ATOM 835 O O . ASN A 1 95 ? -7.743 -1.259 -3.566 1.00 91.88 95 ASN A O 1
ATOM 839 N N . ASN A 1 96 ? -5.846 -2.459 -3.427 1.00 94.06 96 ASN A N 1
ATOM 840 C CA . ASN A 1 96 ? -5.854 -2.564 -1.967 1.00 94.06 96 ASN A CA 1
ATOM 841 C C . ASN A 1 96 ? -5.803 -1.185 -1.292 1.00 94.06 96 ASN A C 1
ATOM 843 O O . ASN A 1 96 ? -6.576 -0.917 -0.377 1.00 94.06 96 ASN A O 1
ATOM 847 N N . TRP A 1 97 ? -4.955 -0.278 -1.770 1.00 96.19 97 TRP A N 1
ATOM 848 C CA . TRP A 1 97 ? -4.849 1.074 -1.219 1.00 96.19 97 TRP A CA 1
ATOM 849 C C . TRP A 1 97 ? -6.106 1.919 -1.425 1.00 96.19 97 TRP A C 1
ATOM 851 O O . TRP A 1 97 ? -6.497 2.674 -0.539 1.00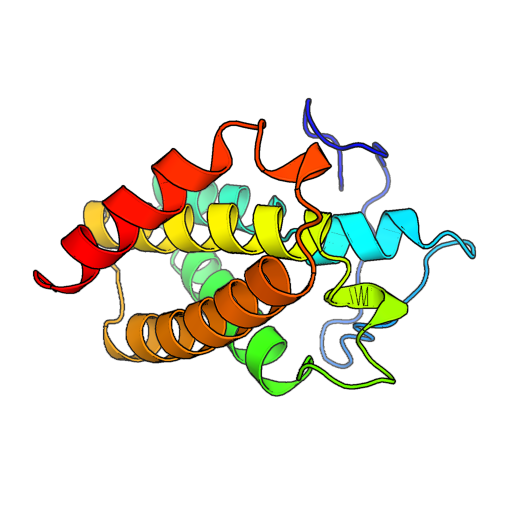 96.19 97 TRP A O 1
ATOM 861 N N . ILE A 1 98 ? -6.785 1.763 -2.559 1.00 93.25 98 ILE A N 1
ATOM 862 C CA . ILE A 1 98 ? -8.028 2.493 -2.831 1.00 93.25 98 ILE A CA 1
ATOM 863 C C . ILE A 1 98 ? -9.158 1.992 -1.927 1.00 93.25 98 ILE A C 1
ATOM 865 O O . ILE A 1 98 ? -9.888 2.802 -1.359 1.00 93.25 98 ILE A O 1
ATOM 869 N N . ARG A 1 99 ? -9.238 0.675 -1.695 1.00 91.88 99 ARG A N 1
ATOM 870 C CA . ARG A 1 99 ? -10.167 0.098 -0.706 1.00 91.88 99 ARG A CA 1
ATOM 871 C C . ARG A 1 99 ? -9.917 0.633 0.699 1.00 91.88 99 ARG A C 1
ATOM 873 O O . ARG A 1 99 ? -10.871 0.887 1.425 1.00 91.88 99 ARG A O 1
ATOM 880 N N . ILE A 1 100 ? -8.651 0.816 1.070 1.00 95.19 100 ILE A N 1
ATOM 881 C CA . ILE A 1 100 ? -8.269 1.405 2.355 1.00 95.19 100 ILE A CA 1
ATOM 882 C C . ILE A 1 100 ? -8.779 2.846 2.465 1.00 95.19 100 ILE A C 1
ATOM 884 O O . ILE A 1 100 ? -9.402 3.168 3.471 1.00 95.19 100 ILE A O 1
ATOM 888 N N . ILE A 1 101 ? -8.585 3.696 1.447 1.00 93.81 101 ILE A N 1
ATOM 889 C CA . ILE A 1 101 ? -9.131 5.069 1.462 1.00 93.81 101 ILE A CA 1
ATOM 890 C C . ILE A 1 101 ? -10.650 5.042 1.667 1.00 93.81 101 ILE A C 1
ATOM 892 O O . ILE A 1 101 ? -11.162 5.747 2.538 1.00 93.81 101 ILE A O 1
ATOM 896 N N . ASP A 1 102 ? -11.363 4.221 0.890 1.00 92.44 102 ASP A N 1
ATOM 897 C CA . ASP A 1 102 ? -12.821 4.107 0.979 1.00 92.44 102 ASP A CA 1
ATOM 898 C C . ASP A 1 102 ? -13.266 3.643 2.376 1.00 92.44 102 ASP A C 1
ATOM 900 O O . ASP A 1 102 ? -14.185 4.225 2.956 1.00 92.44 102 ASP A O 1
ATOM 904 N N . ALA A 1 103 ? -12.587 2.645 2.950 1.00 93.25 103 ALA A N 1
ATOM 905 C CA . ALA A 1 103 ? -12.878 2.138 4.288 1.00 93.25 103 ALA A CA 1
ATOM 906 C C . ALA A 1 103 ? -12.651 3.208 5.366 1.00 93.25 103 ALA A C 1
ATOM 908 O O . ALA A 1 103 ? -13.545 3.469 6.170 1.00 93.25 103 ALA A O 1
ATOM 909 N N . LEU A 1 104 ? -11.489 3.869 5.364 1.00 94.38 104 LEU A N 1
ATOM 910 C CA . LEU A 1 104 ? -11.163 4.923 6.331 1.00 94.38 104 LEU A CA 1
ATOM 911 C C . LEU A 1 104 ? -12.128 6.110 6.229 1.00 94.38 104 LEU A C 1
ATOM 913 O O . LEU A 1 104 ? -12.478 6.706 7.247 1.00 94.38 104 LEU A O 1
ATOM 917 N N . ARG A 1 105 ? -12.587 6.436 5.014 1.00 94.19 105 ARG A N 1
ATOM 918 C CA . ARG A 1 105 ? -13.602 7.469 4.783 1.00 94.19 105 ARG A CA 1
ATOM 919 C C . ARG A 1 105 ? -14.945 7.086 5.399 1.00 94.19 105 ARG A C 1
ATOM 921 O O . ARG A 1 105 ? -15.548 7.915 6.070 1.00 94.19 105 ARG A O 1
ATOM 928 N N . VAL A 1 106 ? -15.416 5.860 5.163 1.00 94.81 106 VAL A N 1
ATOM 929 C CA . VAL A 1 106 ? -16.693 5.359 5.708 1.00 94.81 106 VAL A CA 1
ATOM 930 C C . VAL A 1 106 ? -16.656 5.273 7.233 1.00 94.81 106 VAL A C 1
ATOM 932 O O . VAL A 1 106 ? -17.661 5.543 7.879 1.00 94.81 106 VAL A O 1
ATOM 935 N N . MET A 1 107 ? -15.503 4.930 7.804 1.00 94.06 107 MET A N 1
ATOM 936 C CA . MET A 1 107 ? -15.289 4.891 9.253 1.00 94.06 107 MET A CA 1
ATOM 937 C C . MET A 1 107 ? -15.032 6.276 9.873 1.00 94.06 107 MET A C 1
ATOM 939 O O . MET A 1 107 ? -14.794 6.351 11.070 1.00 94.06 107 MET A O 1
ATOM 943 N N . GLU A 1 108 ? -15.058 7.357 9.084 1.00 95.38 108 GLU A N 1
ATOM 944 C CA . GLU A 1 108 ? -14.835 8.741 9.539 1.00 95.38 108 GLU A CA 1
ATOM 945 C C . GLU A 1 108 ? -13.468 8.983 10.220 1.00 95.38 108 GLU A C 1
ATOM 947 O O . GLU A 1 108 ? -13.311 9.900 11.023 1.00 95.38 108 GLU A O 1
ATOM 952 N N . VAL A 1 109 ? -12.447 8.194 9.861 1.00 95.69 109 VAL A N 1
ATOM 953 C CA . VAL A 1 109 ? -11.075 8.277 10.413 1.00 95.69 109 VAL A CA 1
ATOM 954 C C . VAL A 1 109 ? -10.014 8.605 9.356 1.00 95.69 109 VAL A C 1
ATOM 956 O O . VAL A 1 109 ? -8.814 8.462 9.592 1.00 95.69 109 VAL A O 1
ATOM 959 N N . LEU A 1 110 ? -10.436 9.021 8.160 1.00 94.62 110 LEU A N 1
ATOM 960 C CA . LEU A 1 110 ? -9.524 9.368 7.073 1.00 94.62 110 LEU A CA 1
ATOM 961 C C . LEU A 1 110 ? -8.775 10.678 7.364 1.00 94.62 110 LEU A C 1
ATOM 963 O O . LEU A 1 110 ? -9.382 11.743 7.451 1.00 94.62 110 LEU A O 1
ATOM 967 N N . ASP A 1 111 ? -7.444 10.612 7.394 1.00 9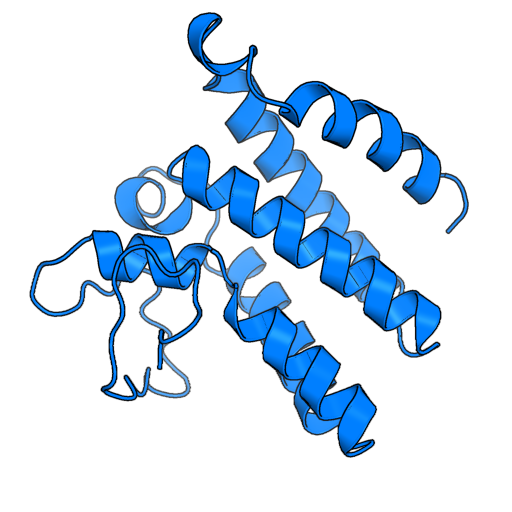4.56 111 ASP A N 1
ATOM 968 C CA . ASP A 1 111 ? -6.584 11.795 7.318 1.00 94.56 111 ASP A CA 1
ATOM 969 C C . ASP A 1 111 ? -6.439 12.243 5.852 1.00 94.56 111 ASP A C 1
ATOM 971 O O . ASP A 1 111 ? -5.838 11.555 5.022 1.00 94.56 111 ASP A O 1
ATOM 975 N N . THR A 1 112 ? -6.972 13.423 5.526 1.00 91.44 112 THR A N 1
ATOM 976 C CA . THR A 1 112 ? -6.916 14.002 4.176 1.00 91.44 112 THR A CA 1
ATOM 977 C C . THR A 1 112 ? -5.486 14.290 3.703 1.00 91.44 112 THR A C 1
ATOM 979 O O . THR A 1 112 ? -5.194 14.149 2.514 1.00 91.44 112 THR A O 1
ATOM 982 N N . GLN A 1 113 ? -4.566 14.684 4.589 1.00 93.50 113 GLN A N 1
ATOM 983 C CA . GLN A 1 113 ? -3.172 14.935 4.201 1.00 93.50 113 GLN A CA 1
ATOM 984 C C . GLN A 1 113 ? -2.459 13.633 3.841 1.00 93.50 113 GLN A C 1
ATOM 986 O O . GLN A 1 113 ? -1.711 13.590 2.861 1.00 93.50 113 GLN A O 1
ATOM 991 N N . TRP A 1 114 ? -2.713 12.577 4.612 1.00 96.56 114 TRP A N 1
ATOM 992 C CA . TRP A 1 114 ? -2.236 11.232 4.305 1.00 96.56 114 TRP A CA 1
ATOM 993 C C . TRP A 1 114 ? -2.825 10.720 2.983 1.00 96.56 114 TRP A C 1
ATOM 995 O O . TRP A 1 114 ? -2.085 10.275 2.104 1.00 96.56 114 TRP A O 1
ATOM 1005 N N . ALA A 1 115 ? -4.136 10.894 2.779 1.00 93.56 115 ALA A N 1
ATOM 1006 C CA . ALA A 1 115 ? -4.811 10.508 1.541 1.00 93.56 115 ALA A CA 1
ATOM 1007 C C . ALA A 1 115 ? -4.216 11.208 0.307 1.00 93.56 115 ALA A C 1
ATOM 1009 O O . ALA A 1 115 ? -4.026 10.570 -0.727 1.00 93.56 115 ALA A O 1
ATOM 1010 N N . ASN A 1 116 ? -3.856 12.491 0.421 1.00 91.06 116 ASN A N 1
ATOM 1011 C CA . ASN A 1 116 ? -3.211 13.236 -0.662 1.00 91.06 116 ASN A CA 1
ATOM 1012 C C . ASN A 1 116 ? -1.839 12.655 -1.040 1.00 91.06 116 ASN A C 1
ATOM 1014 O O . ASN A 1 116 ? -1.558 12.496 -2.228 1.00 91.06 116 ASN A O 1
ATOM 1018 N N . ARG A 1 117 ? -0.995 12.294 -0.060 1.00 93.25 117 ARG A N 1
ATOM 1019 C CA . ARG A 1 117 ? 0.298 11.633 -0.335 1.00 93.25 117 ARG A CA 1
ATOM 1020 C C . ARG A 1 117 ? 0.098 10.294 -1.035 1.00 93.25 117 ARG A C 1
ATOM 1022 O O . ARG A 1 117 ? 0.782 9.996 -2.016 1.00 93.25 117 ARG A O 1
ATOM 1029 N N . LEU A 1 118 ? -0.878 9.520 -0.568 1.00 93.88 118 LEU A N 1
ATOM 1030 C CA . LEU A 1 118 ? -1.220 8.241 -1.167 1.00 93.88 118 LEU A CA 1
ATOM 1031 C C . LEU A 1 118 ? -1.719 8.408 -2.612 1.00 93.88 118 LEU A C 1
ATOM 1033 O O . LEU A 1 118 ? -1.297 7.649 -3.479 1.00 93.88 118 LEU A O 1
ATOM 1037 N N . CYS A 1 119 ? -2.540 9.424 -2.902 1.00 92.00 119 CYS A N 1
ATOM 1038 C CA . CYS A 1 119 ? -3.012 9.718 -4.261 1.00 92.00 119 CYS A CA 1
ATOM 1039 C C . CYS A 1 119 ? -1.864 10.057 -5.220 1.00 92.00 119 CYS A C 1
ATOM 1041 O O . CYS A 1 119 ? -1.827 9.526 -6.326 1.00 92.00 119 CYS A O 1
ATOM 1043 N N . VAL A 1 120 ? -0.885 10.857 -4.783 1.00 93.75 120 VAL A N 1
ATOM 1044 C CA . VAL A 1 120 ? 0.312 11.152 -5.593 1.00 93.75 120 VAL A CA 1
ATOM 1045 C C . VAL A 1 120 ? 1.072 9.867 -5.948 1.00 93.75 120 VAL A C 1
ATOM 1047 O O . VAL A 1 120 ? 1.499 9.695 -7.089 1.00 93.75 120 VAL A O 1
ATOM 1050 N N . SER A 1 121 ? 1.204 8.930 -5.002 1.00 95.50 121 SER A N 1
ATOM 1051 C CA . SER A 1 121 ? 1.831 7.630 -5.279 1.00 95.50 121 SER A CA 1
ATOM 1052 C C . SER A 1 121 ? 0.968 6.731 -6.174 1.00 95.50 121 SER A C 1
ATOM 1054 O O . SER A 1 121 ? 1.504 6.008 -7.015 1.00 95.50 121 SER A O 1
ATOM 1056 N N . LEU A 1 122 ? -0.362 6.767 -6.033 1.00 94.56 122 LEU A N 1
ATOM 1057 C CA . LEU A 1 122 ? -1.272 6.044 -6.926 1.00 94.56 122 LEU A CA 1
ATOM 1058 C C . LEU A 1 122 ? -1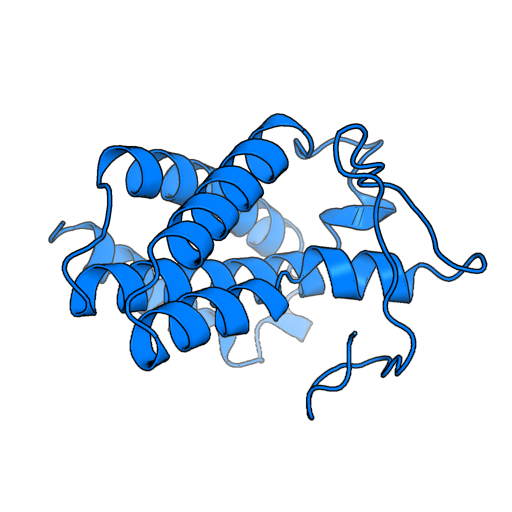.152 6.536 -8.372 1.00 94.56 122 LEU A C 1
ATOM 1060 O O . LEU A 1 122 ? -1.158 5.701 -9.273 1.00 94.56 122 LEU A O 1
ATOM 1064 N N . ASP A 1 123 ? -0.987 7.840 -8.599 1.00 91.25 123 ASP A N 1
ATOM 1065 C CA . ASP A 1 123 ? -0.791 8.404 -9.941 1.00 91.25 123 ASP A CA 1
ATOM 1066 C C . ASP A 1 123 ? 0.519 7.915 -10.584 1.00 91.25 123 ASP A C 1
ATOM 1068 O O . ASP A 1 123 ? 0.544 7.540 -11.761 1.00 91.25 123 ASP A O 1
ATOM 1072 N N . GLU A 1 124 ? 1.610 7.851 -9.813 1.00 94.06 124 GLU A N 1
ATOM 1073 C CA . GLU A 1 124 ? 2.885 7.284 -10.278 1.00 94.06 124 GLU A CA 1
ATOM 1074 C C . GLU A 1 124 ? 2.739 5.798 -10.646 1.00 94.06 124 GLU A C 1
ATOM 1076 O O . GLU A 1 124 ? 3.203 5.351 -11.701 1.00 94.06 124 GLU A O 1
ATOM 1081 N N . GLN A 1 125 ? 2.048 5.033 -9.800 1.00 94.62 125 GLN A N 1
ATOM 1082 C CA . GLN A 1 125 ? 1.785 3.614 -10.027 1.00 94.62 125 GLN A CA 1
ATOM 1083 C C . GLN A 1 125 ? 0.866 3.376 -11.229 1.00 94.62 125 GLN A C 1
ATOM 1085 O O . GLN A 1 125 ? 1.136 2.474 -12.025 1.00 94.62 125 GLN A O 1
ATOM 1090 N N . ALA A 1 126 ? -0.163 4.205 -11.410 1.00 89.12 126 ALA A N 1
ATOM 1091 C CA . ALA A 1 126 ? -1.062 4.154 -12.557 1.00 89.12 126 ALA A CA 1
ATOM 1092 C C . ALA A 1 126 ? -0.298 4.396 -13.859 1.00 89.12 126 ALA A C 1
ATOM 1094 O O . ALA A 1 126 ? -0.426 3.619 -14.807 1.00 89.12 126 ALA A O 1
ATOM 1095 N N . LYS A 1 127 ? 0.568 5.417 -13.879 1.00 89.75 127 LYS A N 1
ATOM 1096 C CA . LYS A 1 127 ? 1.437 5.695 -15.024 1.00 89.75 127 LYS A CA 1
ATOM 1097 C C . LYS A 1 127 ? 2.338 4.505 -15.349 1.00 89.75 127 LYS A C 1
ATOM 1099 O O . LYS A 1 127 ? 2.378 4.072 -16.497 1.00 89.75 127 LYS A O 1
ATOM 1104 N N . HIS A 1 128 ? 3.003 3.936 -14.342 1.00 90.69 128 HIS A N 1
ATOM 1105 C CA . HIS A 1 128 ? 3.834 2.744 -14.528 1.00 90.69 128 HIS A CA 1
ATOM 1106 C C . HIS A 1 128 ? 3.048 1.569 -15.116 1.00 90.69 128 HIS A C 1
ATOM 1108 O O . HIS A 1 128 ? 3.510 0.914 -16.050 1.00 90.69 128 HIS A O 1
ATOM 1114 N N . VAL A 1 129 ? 1.856 1.291 -14.583 1.00 89.56 129 VAL A N 1
ATOM 1115 C CA . VAL A 1 129 ? 1.014 0.195 -15.073 1.00 89.56 129 VAL A CA 1
ATOM 1116 C C . VAL A 1 129 ? 0.579 0.454 -16.516 1.00 89.56 129 VAL A C 1
ATOM 1118 O O . VAL A 1 129 ? 0.738 -0.438 -17.348 1.00 89.56 129 VAL A O 1
ATOM 1121 N N . SER A 1 130 ? 0.114 1.665 -16.832 1.00 85.94 130 SER A N 1
ATOM 1122 C CA . SER A 1 130 ? -0.276 2.078 -18.186 1.00 85.94 130 SER A CA 1
ATOM 1123 C C . SER A 1 130 ? 0.865 1.914 -19.194 1.00 85.94 130 SER A C 1
ATOM 1125 O O . SER A 1 130 ? 0.671 1.312 -20.248 1.00 85.94 130 SER A O 1
ATOM 1127 N N . ASP A 1 131 ? 2.071 2.376 -18.855 1.00 86.56 131 ASP A N 1
ATOM 1128 C CA . ASP A 1 131 ? 3.245 2.311 -19.738 1.00 86.56 131 ASP A CA 1
ATOM 1129 C C . ASP A 1 131 ? 3.696 0.861 -20.029 1.00 86.56 131 ASP A C 1
ATOM 1131 O O . ASP A 1 131 ? 4.366 0.601 -21.030 1.00 86.56 131 ASP A O 1
ATOM 1135 N N . ASN A 1 132 ? 3.315 -0.098 -19.176 1.00 82.88 132 ASN A N 1
ATOM 1136 C CA . ASN A 1 132 ? 3.739 -1.501 -19.249 1.00 82.88 132 ASN A CA 1
ATOM 1137 C C . ASN A 1 132 ? 2.597 -2.490 -19.568 1.00 82.88 132 ASN A C 1
ATOM 1139 O O . ASN A 1 132 ? 2.819 -3.708 -19.635 1.00 82.88 132 ASN A O 1
ATOM 1143 N N . LEU A 1 133 ? 1.371 -2.005 -19.782 1.00 75.62 133 LEU A N 1
ATOM 1144 C CA . LEU A 1 133 ? 0.242 -2.824 -20.220 1.00 75.62 133 LEU A CA 1
ATOM 1145 C C . LEU A 1 133 ? 0.356 -3.104 -21.725 1.00 75.62 133 LEU A C 1
ATOM 1147 O O . LEU A 1 133 ? 0.142 -2.238 -22.567 1.00 75.62 133 LEU A O 1
ATOM 1151 N N . SER A 1 134 ? 0.651 -4.353 -22.094 1.00 57.88 134 SER A N 1
ATOM 1152 C CA . SER A 1 134 ? 0.490 -4.791 -23.482 1.00 57.88 134 SER A CA 1
ATOM 1153 C C . SER A 1 134 ? -0.999 -4.896 -23.841 1.00 57.88 134 SER A C 1
ATOM 1155 O O . SER A 1 134 ? -1.827 -5.257 -23.003 1.00 57.88 134 SER A O 1
ATOM 1157 N N . ILE A 1 135 ? -1.343 -4.650 -25.112 1.00 47.56 135 ILE A N 1
ATOM 1158 C CA . ILE A 1 135 ? -2.718 -4.716 -25.658 1.00 47.56 135 ILE A CA 1
ATOM 1159 C C . ILE A 1 135 ? -3.432 -6.046 -25.314 1.00 47.56 135 ILE A C 1
ATOM 1161 O O . ILE A 1 135 ? -4.650 -6.079 -25.167 1.00 47.56 135 ILE A O 1
ATOM 1165 N N . ILE A 1 136 ? -2.682 -7.135 -25.110 1.00 44.84 136 ILE A N 1
ATOM 1166 C CA . ILE A 1 136 ? -3.202 -8.460 -24.728 1.00 44.84 136 ILE A CA 1
ATOM 1167 C C . ILE A 1 136 ? -3.732 -8.480 -23.276 1.00 44.84 136 ILE A C 1
ATOM 1169 O O . ILE A 1 136 ? -4.674 -9.207 -22.974 1.00 44.84 136 ILE A O 1
ATOM 1173 N N . ARG A 1 137 ? -3.172 -7.667 -22.369 1.00 47.78 137 ARG A N 1
ATOM 1174 C CA . ARG A 1 137 ? -3.589 -7.577 -20.953 1.00 47.78 137 ARG A CA 1
ATOM 1175 C C . ARG A 1 137 ? -4.735 -6.585 -20.718 1.00 47.78 137 ARG A C 1
ATOM 1177 O O . ARG A 1 137 ? -5.466 -6.732 -19.739 1.00 47.78 137 ARG A O 1
ATOM 1184 N N . ALA A 1 138 ? -4.955 -5.650 -21.645 1.00 43.50 138 ALA A N 1
ATOM 1185 C CA . ALA A 1 138 ? -6.033 -4.655 -21.602 1.00 43.50 138 ALA A CA 1
ATOM 1186 C C . ALA A 1 138 ? -7.464 -5.244 -21.677 1.00 43.50 138 ALA A C 1
ATOM 1188 O O . ALA A 1 138 ? -8.431 -4.527 -21.447 1.00 43.50 138 ALA A O 1
ATOM 1189 N N . GLN A 1 139 ? -7.617 -6.544 -21.975 1.00 37.84 139 GLN A N 1
ATOM 1190 C CA . GLN A 1 139 ? -8.917 -7.236 -22.030 1.00 37.84 139 GLN A CA 1
ATOM 1191 C C . GLN A 1 139 ? -9.431 -7.750 -20.675 1.00 37.84 139 GLN A C 1
ATOM 1193 O O . GLN A 1 139 ? -10.544 -8.265 -20.594 1.00 37.84 139 GLN A O 1
ATOM 1198 N N . SER A 1 140 ? -8.644 -7.629 -19.605 1.00 42.00 140 SER A N 1
ATOM 1199 C CA . SER A 1 140 ? -9.117 -7.916 -18.244 1.00 42.00 140 SER A CA 1
ATOM 1200 C C . SER A 1 140 ? -9.744 -6.651 -17.640 1.00 42.00 140 SER A C 1
ATOM 1202 O O . SER A 1 140 ? -9.362 -5.560 -18.041 1.00 42.00 140 SER A O 1
ATOM 1204 N N . ASN A 1 141 ? -10.713 -6.793 -16.721 1.00 41.06 141 ASN A N 1
ATOM 1205 C CA . ASN A 1 141 ? -11.656 -5.786 -16.162 1.00 41.06 141 ASN A CA 1
ATOM 1206 C C . ASN A 1 141 ? -11.086 -4.443 -15.607 1.00 41.06 141 ASN A C 1
ATOM 1208 O O . ASN A 1 141 ? -11.779 -3.715 -14.900 1.00 41.06 141 ASN A O 1
ATOM 1212 N N . TRP A 1 142 ? -9.839 -4.097 -15.905 1.00 48.75 142 TRP A N 1
ATOM 1213 C CA . TRP A 1 142 ? -9.043 -3.004 -15.358 1.00 48.75 142 TRP A CA 1
ATOM 1214 C C . TRP A 1 142 ? -9.415 -1.613 -15.883 1.00 48.75 142 TRP A C 1
ATOM 1216 O O . TRP A 1 142 ? -9.356 -0.657 -15.118 1.00 48.75 142 TRP A O 1
ATOM 1226 N N . VAL A 1 143 ? -9.914 -1.489 -17.118 1.00 42.09 143 VAL A N 1
ATOM 1227 C CA . VAL A 1 143 ? -10.396 -0.194 -17.655 1.00 42.09 143 VAL A CA 1
ATOM 1228 C C . VAL A 1 143 ? -11.575 0.357 -16.833 1.00 42.09 143 VAL A C 1
ATOM 1230 O O . VAL A 1 143 ? -11.714 1.565 -16.660 1.00 42.09 143 VAL A O 1
ATOM 1233 N N . ALA A 1 144 ? -12.400 -0.518 -16.243 1.00 43.22 144 ALA A N 1
ATOM 1234 C CA . ALA A 1 144 ? -13.527 -0.106 -15.402 1.00 43.22 144 ALA A CA 1
ATOM 1235 C C . ALA A 1 144 ? -13.093 0.509 -14.054 1.00 43.22 144 ALA A C 1
ATOM 1237 O O . ALA A 1 144 ? -13.868 1.240 -13.433 1.00 43.22 144 ALA A O 1
ATOM 1238 N N . ILE A 1 145 ? -11.869 0.215 -13.606 1.00 49.88 145 ILE A N 1
ATOM 1239 C CA . ILE A 1 145 ? -11.291 0.720 -12.357 1.00 49.88 145 ILE A CA 1
ATOM 1240 C C . ILE A 1 145 ? -10.768 2.152 -12.577 1.00 49.88 145 ILE A C 1
ATOM 1242 O O . ILE A 1 145 ? -11.133 3.050 -11.815 1.00 49.88 145 ILE A O 1
ATOM 1246 N N . GLU A 1 146 ? -10.076 2.397 -13.698 1.00 38.69 146 GLU A N 1
ATOM 1247 C CA . GLU A 1 146 ? -9.590 3.731 -14.097 1.00 38.69 146 GLU A CA 1
ATOM 1248 C C . GLU A 1 146 ? -10.715 4.771 -14.233 1.00 38.69 146 GLU A C 1
ATOM 1250 O O . GLU A 1 146 ? -10.574 5.906 -13.775 1.00 38.69 146 GLU A O 1
ATOM 1255 N N . THR A 1 147 ? -11.869 4.414 -14.814 1.00 37.75 147 THR A N 1
ATOM 1256 C CA . THR A 1 147 ? -12.915 5.421 -15.089 1.00 37.75 147 THR A CA 1
ATOM 1257 C C . THR A 1 147 ? -13.713 5.835 -13.845 1.00 37.75 147 THR A C 1
ATOM 1259 O O . THR A 1 147 ? -14.227 6.954 -13.792 1.00 37.75 147 THR A O 1
ATOM 1262 N N . LYS A 1 148 ? -13.824 4.973 -12.823 1.00 38.75 148 LYS A N 1
ATOM 1263 C CA . LYS A 1 148 ? -14.519 5.316 -11.565 1.00 38.75 148 LYS A CA 1
ATOM 1264 C C . LYS A 1 148 ? -13.645 6.137 -10.609 1.00 38.75 148 LYS A C 1
ATOM 1266 O O . LYS A 1 148 ? -14.175 6.975 -9.880 1.00 38.75 148 LYS A O 1
ATOM 1271 N N . GLN A 1 149 ? -12.327 5.943 -10.627 1.00 41.66 149 GLN A N 1
ATOM 1272 C CA . GLN A 1 149 ? -11.414 6.508 -9.625 1.00 41.66 149 GLN A CA 1
ATOM 1273 C C . GLN A 1 149 ? -11.161 8.012 -9.773 1.00 41.66 149 GLN A C 1
ATOM 1275 O O . GLN A 1 149 ? -11.180 8.721 -8.769 1.00 41.66 149 GLN A O 1
ATOM 1280 N N . CYS A 1 150 ? -11.071 8.549 -10.995 1.00 37.41 150 CYS A N 1
ATOM 1281 C CA . CYS A 1 150 ? -10.961 10.004 -11.181 1.00 37.41 150 CYS A CA 1
ATOM 1282 C C . CYS A 1 150 ? -12.218 10.784 -10.742 1.00 37.41 150 CYS A C 1
ATOM 1284 O O . CYS A 1 150 ? -12.141 11.995 -10.537 1.00 37.41 150 CYS A O 1
ATOM 1286 N N . HIS A 1 151 ? -13.380 10.132 -10.616 1.00 33.59 151 HIS A N 1
ATOM 1287 C CA . HIS A 1 151 ? -14.623 10.806 -10.222 1.00 33.59 151 HIS A CA 1
ATOM 1288 C C . HIS A 1 151 ? -14.786 10.908 -8.698 1.00 33.59 151 HIS A C 1
ATOM 1290 O O . HIS A 1 151 ? -15.309 11.910 -8.212 1.00 33.59 151 HIS A O 1
ATOM 1296 N N . CYS A 1 152 ? -14.300 9.921 -7.934 1.00 40.25 152 CYS A N 1
ATOM 1297 C CA . CYS A 1 152 ? -14.336 9.962 -6.467 1.00 40.25 152 CYS A CA 1
ATOM 1298 C C . CYS A 1 152 ? -13.384 11.018 -5.881 1.00 40.25 152 CYS A C 1
ATOM 1300 O O . CYS A 1 152 ? -13.736 11.668 -4.902 1.00 40.25 152 CYS A O 1
ATOM 1302 N N . LEU A 1 153 ? -12.234 11.255 -6.520 1.00 42.25 153 LEU A N 1
ATOM 1303 C CA . LEU A 1 153 ? -11.221 12.222 -6.071 1.00 42.25 153 LEU A CA 1
ATOM 1304 C C . LEU A 1 153 ? -11.603 13.698 -6.289 1.00 42.25 153 LEU A C 1
ATOM 1306 O O . LEU A 1 153 ? -10.923 14.584 -5.791 1.00 42.25 153 LEU A O 1
ATOM 1310 N N . ARG A 1 154 ? -12.685 13.988 -7.025 1.00 39.09 154 ARG A N 1
ATOM 1311 C CA . ARG A 1 154 ? -13.174 15.367 -7.236 1.00 39.09 154 ARG A CA 1
ATOM 1312 C C . ARG A 1 154 ? -14.136 15.858 -6.150 1.00 39.09 154 ARG A C 1
ATOM 1314 O O . ARG A 1 154 ? -14.526 17.019 -6.195 1.00 39.09 154 ARG A O 1
ATOM 1321 N N . ASN A 1 155 ? -14.529 14.986 -5.219 1.00 39.59 155 ASN A N 1
ATOM 1322 C CA . ASN A 1 155 ? -15.517 15.269 -4.172 1.00 39.59 155 ASN A CA 1
ATOM 1323 C C . ASN A 1 155 ? -14.977 15.014 -2.747 1.00 39.59 155 ASN A C 1
ATOM 1325 O O . ASN A 1 155 ? -15.777 14.808 -1.832 1.00 39.59 155 ASN A O 1
ATOM 1329 N N . ILE A 1 156 ? -13.649 14.970 -2.578 1.00 45.31 156 ILE A N 1
ATOM 1330 C CA . ILE A 1 156 ? -12.968 14.989 -1.272 1.00 45.31 156 ILE A CA 1
ATOM 1331 C C . ILE A 1 156 ? -12.505 16.419 -1.002 1.00 45.31 156 ILE A C 1
ATOM 1333 O O . ILE A 1 156 ? -12.000 17.046 -1.961 1.00 45.31 156 ILE A O 1
#

Sequence (156 aa):
MFDNEWDMERSHEPINLPKMDREWNYVHNSDLEWSYMFHRHTFLNDLWVAYALTDDFKYIAYLMDFIDLWILENPHTKVNHPFSWRTIDTAIRMNNWIRIIDALRVMEVLDTQWANRLCVSLDEQAKHVSDNLSIIRAQSNWVAIETKQCHCLRNI

Foldseek 3Di:
DQCDPPQPDDDPDDDDQPPPPRPLVDDPPVHLSVLLSVLLVLCLVVLLVVCVVPVDCVSVVCSLVVVVVCLVPQPPDPVNCSRRQDLVSLLSSLVSVVVVQVSCVVVVNDDPVSVVSVVVVSVVSVVSNVVPDDPVNVPPPVVVVVVVVVVVVVPD

pLDDT: mean 80.41, std 19.7, range [33.59, 97.56]

Secondary structure (DSSP, 8-state):
-B--TT-SS-B-S-----SS---TT--BTTBHHHHHHHHTTTHHHHHHHHHHHH--THHHHHHHHHHHHHHHH--S-TTTHHHH--HHHHHHHHHHHHHHHHHHHHTT---HHHHHHHHHHHHHHHHHHHHH--TTTTTSTTHHHHHHHHHHTT--

Radius of gyration: 15.75 Å; chains: 1; bounding box: 34×36×44 Å